Protein AF-A0A4U6C506-F1 (afdb_monomer_lite)

Secondary structure (DSSP, 8-state):
-EEEEEETTEEEEEEE-SSEEEEEEEESSS---EEEEEESHHHHHHHHHHHHHHHHH--

Radius of gyration: 12.78 Å; chains: 1; bounding box: 31×22×30 Å

pLDDT: mean 82.73, std 12.26, range [59.06, 95.5]

Structure (mmCIF, N/CA/C/O backbone):
data_AF-A0A4U6C506-F1
#
_entry.id   AF-A0A4U6C506-F1
#
loop_
_atom_site.group_PDB
_atom_site.id
_atom_site.type_symbol
_atom_site.label_atom_id
_atom_site.label_alt_id
_atom_site.label_comp_id
_atom_site.label_asym_id
_atom_site.label_entity_id
_atom_site.label_seq_id
_atom_site.pdbx_PDB_ins_code
_atom_site.Cartn_x
_atom_site.Cartn_y
_atom_site.Cartn_z
_atom_site.occupancy
_atom_site.B_iso_or_equiv
_atom_site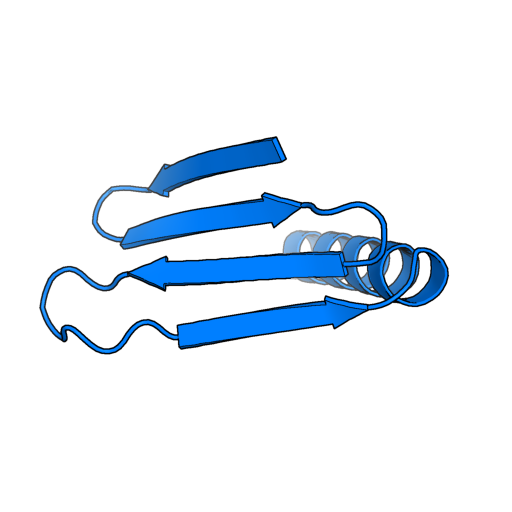.auth_seq_id
_atom_site.auth_comp_id
_atom_site.auth_asym_id
_atom_site.auth_atom_id
_atom_site.pdbx_PDB_model_num
ATOM 1 N N . MET A 1 1 ? -8.725 8.073 -7.312 1.00 83.12 1 MET A N 1
ATOM 2 C CA . MET A 1 1 ? -8.229 9.296 -6.631 1.00 83.12 1 MET A CA 1
ATOM 3 C C . MET A 1 1 ? -6.713 9.213 -6.499 1.00 83.12 1 MET A C 1
ATOM 5 O O . MET A 1 1 ? -6.230 8.162 -6.106 1.00 83.12 1 MET A O 1
ATOM 9 N N . LYS A 1 2 ? -5.964 10.279 -6.818 1.00 82.19 2 LYS A N 1
ATOM 10 C CA . LYS A 1 2 ? -4.492 10.311 -6.720 1.00 82.19 2 LYS A CA 1
ATOM 11 C C . LYS A 1 2 ? -4.052 11.281 -5.622 1.00 82.19 2 LYS A C 1
ATOM 13 O O . LYS A 1 2 ? -4.554 12.401 -5.576 1.00 82.19 2 LYS A O 1
ATOM 18 N N . ILE A 1 3 ? -3.140 10.849 -4.755 1.00 81.19 3 ILE A N 1
ATOM 19 C CA . ILE A 1 3 ? -2.488 11.663 -3.725 1.00 81.19 3 ILE A CA 1
ATOM 20 C C . ILE A 1 3 ? -0.979 11.575 -3.957 1.00 81.19 3 ILE A C 1
ATOM 22 O O . ILE A 1 3 ? -0.427 10.480 -4.009 1.00 81.19 3 ILE A O 1
ATOM 26 N N . GLU A 1 4 ? -0.303 12.713 -4.068 1.00 73.06 4 GLU A N 1
ATOM 27 C CA . GLU A 1 4 ? 1.154 12.775 -4.222 1.00 73.06 4 GLU A CA 1
ATOM 28 C C . GLU A 1 4 ? 1.785 13.392 -2.971 1.00 73.06 4 GLU A C 1
ATOM 30 O O . GLU A 1 4 ? 1.369 14.459 -2.514 1.00 73.06 4 GLU A O 1
ATOM 35 N N . ALA A 1 5 ? 2.792 12.718 -2.416 1.00 67.38 5 ALA A N 1
ATOM 36 C CA . ALA A 1 5 ? 3.608 13.207 -1.314 1.00 67.38 5 ALA A CA 1
ATOM 37 C C . ALA A 1 5 ? 5.064 13.327 -1.784 1.00 67.38 5 ALA A C 1
ATOM 39 O O . ALA A 1 5 ? 5.750 12.330 -2.014 1.00 67.38 5 ALA A O 1
ATOM 40 N N . VAL A 1 6 ? 5.537 14.565 -1.939 1.00 63.53 6 VAL A N 1
ATOM 41 C CA . VAL A 1 6 ? 6.908 14.861 -2.377 1.00 63.53 6 VAL A CA 1
ATOM 42 C C . VAL A 1 6 ? 7.795 15.045 -1.149 1.00 63.53 6 VAL A C 1
ATOM 44 O O . VAL A 1 6 ? 7.580 15.967 -0.361 1.00 63.53 6 VAL A O 1
ATOM 47 N N . LEU A 1 7 ? 8.803 14.187 -0.983 1.00 64.94 7 LEU A N 1
ATOM 48 C CA . LEU A 1 7 ? 9.749 14.237 0.130 1.00 64.94 7 LEU A CA 1
ATOM 49 C C . LEU A 1 7 ? 11.162 14.462 -0.404 1.00 64.94 7 LEU A C 1
ATOM 51 O O . LEU A 1 7 ? 11.797 13.513 -0.835 1.00 64.94 7 LEU A O 1
ATOM 55 N N . GLN A 1 8 ? 11.638 15.712 -0.338 1.00 61.03 8 GLN A N 1
ATOM 56 C CA . GLN A 1 8 ? 13.004 16.216 -0.600 1.00 61.03 8 GLN A CA 1
ATOM 57 C C . GLN A 1 8 ? 13.726 15.761 -1.897 1.00 61.03 8 GLN A C 1
ATOM 59 O O . GLN A 1 8 ? 14.240 16.632 -2.593 1.00 61.03 8 GLN A O 1
ATOM 64 N N . GLN A 1 9 ? 13.780 14.469 -2.243 1.00 59.06 9 GLN A N 1
ATOM 65 C CA . GLN A 1 9 ? 14.381 13.894 -3.459 1.00 59.06 9 GLN A CA 1
ATOM 66 C C . GLN A 1 9 ? 13.660 12.645 -4.016 1.00 59.06 9 GLN A C 1
ATOM 68 O O . GLN A 1 9 ? 13.940 12.263 -5.154 1.00 59.06 9 GLN A O 1
ATOM 73 N N . ASP A 1 10 ? 12.709 12.068 -3.270 1.00 65.75 10 ASP A N 1
ATOM 74 C CA . ASP A 1 10 ? 11.879 10.936 -3.690 1.00 65.75 10 ASP A CA 1
ATOM 75 C C . ASP A 1 10 ? 10.398 11.333 -3.625 1.00 65.75 10 ASP A C 1
ATOM 77 O O . ASP A 1 10 ? 9.928 11.928 -2.648 1.00 65.75 10 ASP A O 1
ATOM 81 N N . ALA A 1 11 ? 9.641 11.013 -4.672 1.00 72.31 11 ALA A N 1
ATOM 82 C CA . ALA A 1 11 ? 8.194 11.202 -4.668 1.00 72.31 11 ALA A CA 1
ATOM 83 C C . ALA A 1 11 ? 7.510 9.866 -4.383 1.00 72.31 11 ALA A C 1
ATOM 85 O O . ALA A 1 11 ? 7.782 8.871 -5.056 1.00 72.31 11 ALA A O 1
ATOM 86 N N . VAL A 1 12 ? 6.617 9.859 -3.391 1.00 81.31 12 VAL A N 1
ATOM 87 C CA . VAL A 1 12 ? 5.702 8.744 -3.141 1.00 81.31 12 VAL A CA 1
ATOM 88 C C . VAL A 1 12 ? 4.333 9.138 -3.674 1.00 81.31 12 VAL A C 1
ATOM 90 O O . VAL A 1 12 ? 3.731 10.120 -3.239 1.00 81.31 12 VAL A O 1
ATOM 93 N N . THR A 1 13 ? 3.835 8.359 -4.621 1.00 85.25 13 THR A N 1
ATOM 94 C CA . THR A 1 13 ? 2.501 8.512 -5.190 1.00 85.25 13 THR A CA 1
ATOM 95 C C . THR A 1 13 ? 1.592 7.427 -4.637 1.00 85.25 13 THR A C 1
ATOM 97 O O . THR A 1 13 ? 1.969 6.260 -4.594 1.00 85.25 13 THR A O 1
ATOM 100 N N . VAL A 1 14 ? 0.382 7.806 -4.233 1.00 88.06 14 VAL A N 1
ATOM 101 C CA . VAL A 1 14 ? -0.678 6.884 -3.828 1.00 88.06 14 VAL A CA 1
ATOM 102 C C . VAL A 1 14 ? -1.864 7.044 -4.772 1.00 88.06 14 VAL A C 1
ATOM 104 O O . VAL A 1 14 ? -2.470 8.112 -4.865 1.00 88.06 14 VAL A O 1
ATOM 107 N N . GLU A 1 15 ? -2.218 5.971 -5.465 1.00 90.44 15 GLU A N 1
ATOM 108 C CA . GLU A 1 15 ? -3.369 5.899 -6.364 1.00 90.44 15 GLU A CA 1
ATOM 109 C C . GLU A 1 15 ? -4.408 4.956 -5.767 1.00 90.44 15 GLU A C 1
ATOM 111 O O . GLU A 1 15 ? -4.136 3.779 -5.568 1.00 90.44 15 GLU A O 1
ATOM 116 N N . ALA A 1 16 ? -5.597 5.469 -5.471 1.00 89.50 16 ALA A N 1
ATOM 117 C CA . ALA A 1 16 ? -6.723 4.678 -4.993 1.00 89.50 16 ALA A CA 1
ATOM 118 C C . ALA A 1 16 ? -7.773 4.522 -6.097 1.00 89.50 16 ALA A C 1
ATOM 120 O O . ALA A 1 16 ? -8.178 5.521 -6.703 1.00 89.50 16 ALA A O 1
ATOM 121 N N . ASP A 1 17 ? -8.236 3.298 -6.310 1.00 89.88 17 ASP A N 1
ATOM 122 C CA . ASP A 1 17 ? -9.381 2.948 -7.151 1.00 89.88 17 ASP A CA 1
ATOM 123 C C . ASP A 1 17 ? -10.511 2.339 -6.290 1.00 89.88 17 ASP A C 1
ATOM 125 O O . ASP A 1 17 ? -10.416 2.334 -5.060 1.00 89.88 17 ASP A O 1
ATOM 129 N N . GLU A 1 18 ? -11.599 1.863 -6.900 1.00 86.94 18 GLU A N 1
ATOM 130 C CA . GLU A 1 18 ? -12.769 1.321 -6.186 1.00 86.94 18 GLU A CA 1
ATOM 131 C C . GLU A 1 18 ? -12.438 0.126 -5.272 1.00 86.94 18 GLU A C 1
ATOM 133 O O . GLU A 1 18 ? -13.054 -0.039 -4.215 1.00 86.94 18 GLU A O 1
ATOM 138 N N . ASP A 1 19 ? -11.456 -0.695 -5.646 1.00 89.81 19 ASP A N 1
ATOM 139 C CA . ASP A 1 19 ? -11.120 -1.954 -4.977 1.00 89.81 19 ASP A CA 1
ATOM 140 C C . ASP A 1 19 ? -9.649 -2.067 -4.543 1.00 89.81 19 ASP A C 1
ATOM 142 O O . ASP A 1 19 ? -9.263 -3.056 -3.906 1.00 89.81 19 ASP A O 1
ATOM 146 N N . SER A 1 20 ? -8.823 -1.071 -4.862 1.00 90.75 20 SER A N 1
ATOM 147 C CA . S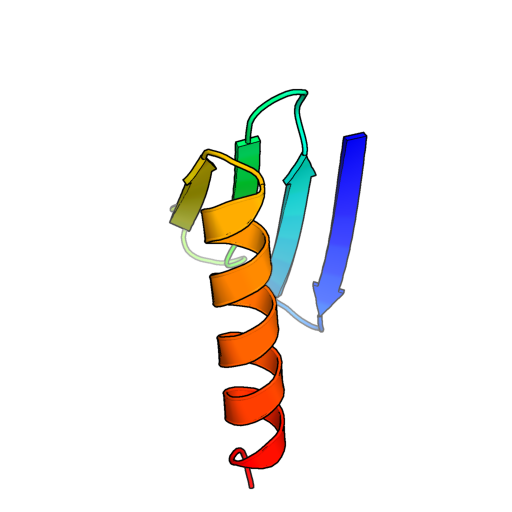ER A 1 20 ? -7.375 -1.165 -4.707 1.00 90.75 20 SER A CA 1
ATOM 148 C C . SER A 1 20 ? -6.702 0.162 -4.375 1.00 90.75 20 SER A C 1
ATOM 150 O O . SER A 1 20 ? -7.214 1.249 -4.638 1.00 90.75 20 SER A O 1
ATOM 152 N N . VAL A 1 21 ? -5.523 0.062 -3.765 1.00 91.25 21 VAL A N 1
ATOM 153 C CA . VAL A 1 21 ? -4.612 1.182 -3.525 1.00 91.25 21 VAL A CA 1
ATOM 154 C C . VAL A 1 21 ? -3.221 0.780 -3.987 1.00 91.25 21 VAL A C 1
ATOM 156 O O . VAL A 1 21 ? -2.687 -0.234 -3.541 1.00 91.25 21 VAL A O 1
ATOM 159 N N . ALA A 1 22 ? -2.624 1.574 -4.865 1.00 89.56 22 ALA A N 1
ATOM 160 C CA . ALA A 1 22 ? -1.253 1.418 -5.310 1.00 89.56 22 ALA A CA 1
ATOM 161 C C . ALA A 1 22 ? -0.366 2.513 -4.720 1.00 89.56 22 ALA A C 1
ATOM 163 O O . ALA A 1 22 ? -0.744 3.682 -4.699 1.00 89.56 22 ALA A O 1
ATOM 164 N N . LEU A 1 23 ? 0.822 2.127 -4.267 1.00 88.50 23 LEU A N 1
ATOM 165 C CA . LEU A 1 23 ? 1.895 3.033 -3.891 1.00 88.50 23 LEU A CA 1
ATOM 166 C C . LEU A 1 23 ? 3.010 2.897 -4.915 1.00 88.50 23 LEU A C 1
ATOM 168 O O . LEU A 1 23 ? 3.422 1.774 -5.216 1.00 88.50 23 LEU A O 1
ATOM 172 N N . SER A 1 24 ? 3.514 4.016 -5.415 1.00 86.69 24 SER A N 1
ATOM 173 C CA . SER A 1 24 ? 4.740 4.038 -6.195 1.00 86.69 24 SER A CA 1
ATOM 174 C C . SER A 1 24 ? 5.749 5.025 -5.641 1.00 86.69 24 SER A C 1
ATOM 176 O O . SER A 1 24 ? 5.387 6.091 -5.144 1.00 86.69 24 SER A O 1
ATOM 178 N N . GLN A 1 25 ? 7.023 4.646 -5.697 1.00 80.56 25 GLN A N 1
ATOM 179 C CA . GLN A 1 25 ? 8.135 5.526 -5.372 1.00 80.56 25 GLN A CA 1
ATOM 180 C C . GLN A 1 25 ? 8.971 5.731 -6.630 1.00 80.56 25 GLN A C 1
ATOM 182 O O . GLN A 1 25 ? 9.485 4.771 -7.204 1.00 80.56 25 GLN A O 1
ATOM 187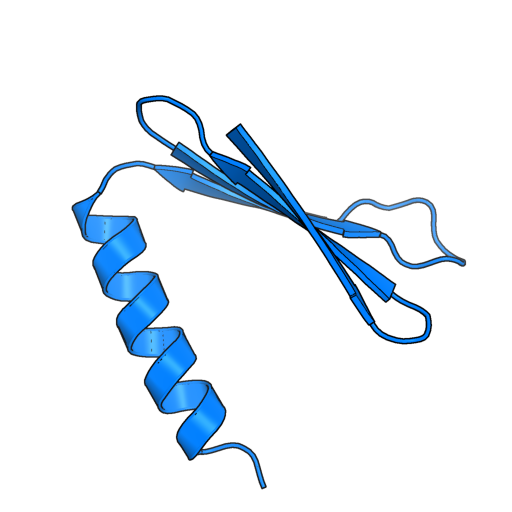 N N . SER A 1 26 ? 9.100 6.984 -7.059 1.00 71.31 26 SER A N 1
ATOM 188 C CA . SER A 1 26 ? 10.017 7.352 -8.133 1.00 71.31 26 SER A CA 1
ATOM 189 C C . SER A 1 26 ? 11.312 7.865 -7.516 1.00 71.31 26 SER A C 1
ATOM 191 O O . SER A 1 26 ? 11.306 8.921 -6.875 1.00 71.31 26 SER A O 1
ATOM 193 N N . GLN A 1 27 ? 12.405 7.135 -7.724 1.00 67.62 27 GLN A N 1
ATOM 194 C CA . GLN A 1 27 ? 13.743 7.631 -7.425 1.00 67.62 27 GLN A CA 1
ATOM 195 C C . GLN A 1 27 ? 14.234 8.459 -8.615 1.00 67.62 27 GLN A C 1
ATOM 197 O O . GLN A 1 27 ? 14.110 8.059 -9.769 1.00 67.62 27 GLN A O 1
ATOM 202 N N . SER A 1 28 ? 14.777 9.642 -8.346 1.00 59.62 28 SER A N 1
ATOM 203 C CA . SER A 1 28 ? 15.149 10.625 -9.378 1.00 59.62 28 SER A CA 1
ATOM 204 C C . SER A 1 28 ? 16.279 10.186 -10.330 1.00 59.62 28 SER A C 1
ATOM 206 O O . SER A 1 28 ? 16.517 10.855 -11.335 1.00 59.62 28 SER A O 1
ATOM 208 N N . TRP A 1 29 ? 16.969 9.078 -10.042 1.00 59.09 29 TRP A N 1
ATOM 209 C CA . TRP A 1 29 ? 18.188 8.640 -10.735 1.00 59.09 29 TRP A CA 1
ATOM 210 C C . TRP A 1 29 ? 18.062 7.290 -11.454 1.00 59.09 29 TRP A C 1
ATOM 212 O O . TRP A 1 29 ? 18.816 7.037 -12.392 1.00 59.09 29 TRP A O 1
ATOM 222 N N . ASP A 1 30 ? 17.106 6.452 -11.057 1.00 61.47 30 ASP A N 1
ATOM 223 C CA . ASP A 1 30 ? 16.827 5.164 -11.682 1.00 61.47 30 ASP A CA 1
ATOM 224 C C . ASP A 1 30 ? 15.351 5.162 -12.069 1.00 61.47 30 ASP A C 1
ATOM 226 O O . ASP A 1 30 ? 14.472 5.212 -11.213 1.00 61.47 30 ASP A O 1
ATOM 230 N N . C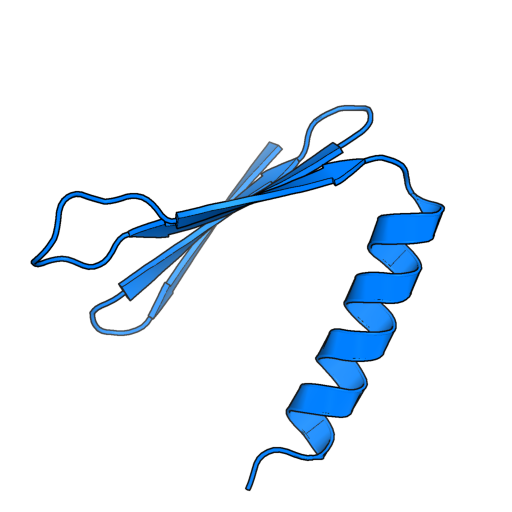YS A 1 31 ? 15.053 5.164 -13.368 1.00 59.72 31 CYS 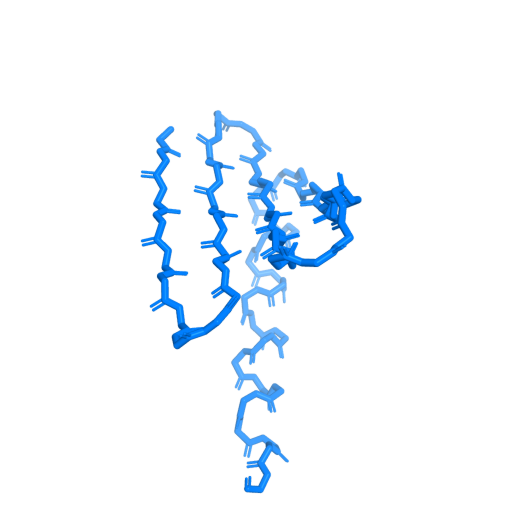A N 1
ATOM 231 C CA . CYS A 1 31 ? 13.686 5.227 -13.893 1.00 59.72 31 CYS A CA 1
ATOM 232 C C . CYS A 1 31 ? 12.839 3.977 -13.561 1.00 59.72 31 CYS A C 1
ATOM 234 O O . CYS A 1 31 ? 11.801 3.757 -14.186 1.00 59.72 31 CYS A O 1
ATOM 236 N N . GLN A 1 32 ? 13.276 3.135 -12.621 1.00 64.56 32 GLN A N 1
ATOM 237 C CA . GLN A 1 32 ? 12.520 2.007 -12.104 1.00 64.56 32 GLN A CA 1
ATOM 238 C C . GLN A 1 32 ? 11.519 2.471 -11.049 1.00 64.56 32 GLN A C 1
ATOM 240 O O . GLN A 1 32 ? 11.845 2.723 -9.892 1.00 64.56 32 GLN A O 1
ATOM 245 N N . GLU A 1 33 ? 10.261 2.549 -11.467 1.00 67.75 33 GLU A N 1
ATOM 246 C CA . GLU A 1 33 ? 9.142 2.768 -10.564 1.00 67.75 33 GLU A CA 1
ATOM 247 C C . GLU A 1 33 ? 8.867 1.483 -9.769 1.00 67.75 33 GLU A C 1
ATOM 249 O O . GLU A 1 33 ? 8.408 0.473 -10.310 1.00 67.75 33 GLU A O 1
ATOM 254 N N . GLN A 1 34 ? 9.144 1.508 -8.465 1.00 77.44 34 GLN A N 1
ATOM 255 C CA . GLN A 1 34 ? 8.717 0.436 -7.571 1.00 77.44 34 GLN A CA 1
ATOM 256 C C . GLN A 1 34 ? 7.250 0.657 -7.224 1.00 77.44 34 GLN A C 1
ATOM 258 O O . GLN A 1 34 ? 6.917 1.633 -6.553 1.00 77.44 34 GLN A O 1
ATOM 263 N N . ARG A 1 35 ? 6.376 -0.243 -7.688 1.00 84.50 35 ARG A N 1
ATOM 264 C CA . ARG A 1 35 ? 4.929 -0.181 -7.456 1.00 84.50 35 ARG A CA 1
ATOM 265 C C . ARG A 1 35 ? 4.459 -1.359 -6.610 1.00 84.50 35 ARG A C 1
ATOM 267 O O . ARG A 1 35 ? 4.710 -2.513 -6.950 1.00 84.50 35 ARG A O 1
ATOM 274 N N . ILE A 1 36 ? 3.720 -1.067 -5.545 1.00 87.75 36 ILE A N 1
ATOM 275 C CA . ILE A 1 36 ? 3.041 -2.057 -4.702 1.00 87.75 36 ILE A CA 1
ATOM 276 C C . ILE A 1 36 ? 1.544 -1.777 -4.769 1.00 87.75 36 ILE A C 1
ATOM 278 O O . ILE A 1 36 ? 1.125 -0.657 -4.497 1.00 87.75 36 ILE A O 1
ATOM 282 N N . ALA A 1 37 ? 0.737 -2.782 -5.110 1.00 90.94 37 ALA A N 1
ATOM 283 C CA . ALA A 1 37 ? -0.721 -2.684 -5.115 1.00 90.94 37 ALA A CA 1
ATOM 284 C C . ALA A 1 37 ? -1.328 -3.548 -4.004 1.00 90.94 37 ALA A C 1
ATOM 286 O O . ALA A 1 37 ? -0.951 -4.707 -3.828 1.00 90.94 37 ALA A O 1
ATOM 287 N N . ILE A 1 38 ? -2.281 -2.981 -3.269 1.00 92.94 38 ILE A N 1
ATOM 288 C CA . ILE A 1 38 ? -3.051 -3.644 -2.219 1.00 92.94 38 ILE A CA 1
ATOM 289 C C . ILE A 1 38 ? -4.509 -3.680 -2.649 1.00 92.94 38 ILE A C 1
ATOM 291 O O . ILE A 1 38 ? -5.099 -2.643 -2.938 1.00 92.94 38 ILE A O 1
ATOM 295 N N . PHE A 1 39 ? -5.090 -4.875 -2.657 1.00 92.69 39 PHE A N 1
ATOM 296 C CA . PHE A 1 39 ? -6.480 -5.096 -3.040 1.00 92.69 39 PHE A CA 1
ATOM 297 C C . PHE A 1 39 ? -7.338 -5.379 -1.812 1.00 92.69 39 PHE A C 1
ATOM 299 O O . PHE A 1 39 ? -6.951 -6.165 -0.943 1.00 92.69 39 PHE A O 1
ATOM 306 N N . GLY A 1 40 ? -8.528 -4.788 -1.778 1.00 93.50 40 GLY A N 1
ATOM 307 C CA . GLY A 1 40 ? -9.526 -5.001 -0.742 1.00 93.50 40 GLY A CA 1
ATOM 308 C C . GLY A 1 40 ? -9.296 -4.174 0.524 1.00 93.50 40 GLY A C 1
ATOM 309 O O . GLY A 1 40 ? -8.189 -4.056 1.054 1.00 93.50 40 GLY A O 1
ATOM 310 N N . LYS A 1 41 ? -10.400 -3.649 1.064 1.00 92.06 41 LYS A N 1
ATOM 311 C CA . LYS A 1 41 ? -10.403 -2.755 2.229 1.00 92.06 41 LYS A CA 1
ATOM 312 C C . LYS A 1 41 ? -9.740 -3.365 3.470 1.00 92.06 41 LYS A C 1
ATOM 314 O O . LYS A 1 41 ? -8.937 -2.705 4.111 1.00 92.06 41 LYS A O 1
ATOM 319 N N . ALA A 1 42 ? -10.012 -4.638 3.769 1.00 93.62 42 ALA A N 1
ATOM 320 C CA . ALA A 1 42 ? -9.449 -5.308 4.945 1.00 93.62 42 ALA A CA 1
ATOM 321 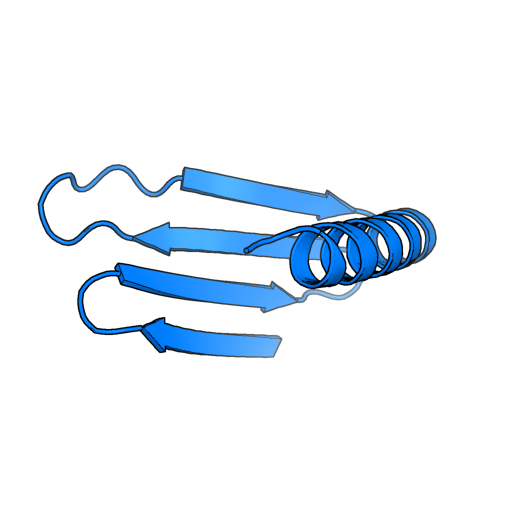C C . ALA A 1 42 ? -7.912 -5.418 4.901 1.00 93.62 42 ALA A C 1
ATOM 323 O O . ALA A 1 42 ? -7.251 -5.263 5.926 1.00 93.62 42 ALA A O 1
ATOM 324 N N . ASN A 1 43 ? -7.336 -5.646 3.715 1.00 93.00 43 ASN A N 1
ATOM 325 C CA . ASN A 1 43 ? -5.884 -5.708 3.545 1.00 93.00 43 ASN A CA 1
ATOM 326 C C . ASN A 1 43 ? -5.251 -4.319 3.681 1.00 93.00 43 ASN A C 1
ATOM 328 O O . ASN A 1 43 ? -4.194 -4.183 4.296 1.00 93.00 43 ASN A O 1
ATOM 332 N N . LEU A 1 44 ? -5.916 -3.286 3.152 1.00 92.44 44 LEU A N 1
ATOM 333 C CA . LEU A 1 44 ? -5.495 -1.898 3.325 1.00 92.44 44 LEU A CA 1
ATOM 334 C C . LEU A 1 44 ? -5.517 -1.484 4.803 1.00 92.44 44 LEU A C 1
ATOM 336 O O . LEU A 1 44 ? -4.538 -0.923 5.290 1.00 92.44 44 LEU A O 1
ATOM 340 N N . ASP A 1 45 ? -6.586 -1.811 5.531 1.00 94.25 45 ASP A N 1
ATOM 341 C CA . ASP A 1 45 ? -6.711 -1.510 6.961 1.00 94.25 45 ASP A CA 1
ATOM 342 C C . ASP A 1 45 ? -5.590 -2.187 7.774 1.00 94.25 45 ASP A C 1
ATOM 344 O O . ASP A 1 45 ? -4.961 -1.562 8.636 1.00 94.25 45 ASP A O 1
ATOM 348 N N . ALA A 1 46 ? -5.279 -3.451 7.460 1.00 94.50 46 ALA A N 1
ATOM 349 C CA . ALA A 1 46 ? -4.173 -4.177 8.080 1.00 94.50 46 ALA A CA 1
ATOM 350 C C . ALA A 1 46 ? -2.811 -3.522 7.790 1.00 94.50 46 ALA A C 1
ATOM 352 O O . ALA A 1 46 ? -1.993 -3.368 8.703 1.00 94.50 46 ALA A O 1
ATOM 353 N N . LEU A 1 47 ? -2.577 -3.089 6.546 1.00 92.81 47 LEU A N 1
ATOM 354 C CA . LEU A 1 47 ? -1.350 -2.392 6.163 1.00 92.81 47 LEU A CA 1
ATOM 355 C C . LEU A 1 47 ? -1.201 -1.056 6.900 1.00 92.81 47 LEU A C 1
ATOM 357 O O . LEU A 1 47 ? -0.127 -0.773 7.426 1.00 92.81 47 LEU A O 1
ATOM 361 N N . ILE A 1 48 ? -2.265 -0.253 6.982 1.00 93.31 48 ILE A N 1
ATOM 362 C CA . ILE A 1 48 ? -2.253 1.030 7.700 1.00 93.31 48 ILE A CA 1
ATOM 363 C C . ILE A 1 48 ? -1.859 0.813 9.165 1.00 93.31 48 ILE A C 1
ATOM 365 O O . ILE A 1 48 ? -0.984 1.516 9.676 1.00 93.31 48 ILE A O 1
ATOM 369 N N . SER A 1 49 ? -2.444 -0.191 9.826 1.00 95.50 49 SER A N 1
ATOM 370 C CA . SER A 1 49 ? -2.100 -0.522 11.214 1.00 95.50 49 SER A CA 1
ATOM 371 C C . SER A 1 49 ? -0.629 -0.929 11.367 1.00 95.50 49 SER A C 1
ATOM 373 O O . SER A 1 49 ? 0.040 -0.502 12.311 1.00 95.50 49 SER A O 1
ATOM 375 N N . ALA A 1 50 ? -0.096 -1.720 10.431 1.00 94.56 50 ALA A N 1
ATOM 376 C CA . ALA A 1 50 ? 1.309 -2.119 10.442 1.00 94.56 50 ALA A CA 1
ATOM 377 C C . ALA A 1 50 ? 2.256 -0.921 10.242 1.00 94.56 50 ALA A C 1
ATOM 379 O O . ALA A 1 50 ? 3.236 -0.790 10.976 1.00 94.56 50 ALA A O 1
ATOM 380 N N . LEU A 1 51 ? 1.945 -0.018 9.306 1.00 92.75 51 LEU A N 1
ATOM 381 C CA . LEU A 1 51 ? 2.742 1.185 9.035 1.00 92.75 51 LEU A CA 1
ATOM 382 C C . LEU A 1 51 ? 2.757 2.153 10.223 1.00 92.75 51 LEU A C 1
ATOM 384 O O . LEU A 1 51 ? 3.801 2.723 10.538 1.00 92.75 51 LEU A O 1
ATOM 388 N N . GLN A 1 52 ? 1.628 2.316 10.917 1.00 94.62 52 GLN A N 1
ATOM 389 C CA . GLN A 1 52 ? 1.559 3.131 12.134 1.00 94.62 52 GLN A CA 1
ATOM 390 C C . GLN A 1 52 ? 2.508 2.605 13.217 1.00 94.62 52 GLN A C 1
ATOM 392 O O . GLN A 1 52 ? 3.296 3.379 13.758 1.00 94.62 52 GLN A O 1
ATOM 397 N N . LYS A 1 53 ? 2.497 1.289 13.465 1.00 95.25 53 LYS A N 1
ATOM 398 C CA . LYS A 1 53 ? 3.416 0.644 14.417 1.00 95.25 53 LYS A CA 1
ATOM 399 C C . LYS A 1 53 ? 4.875 0.767 13.988 1.00 95.25 53 LYS A C 1
ATOM 401 O O . LYS A 1 53 ? 5.737 1.013 14.822 1.00 95.25 53 LYS A O 1
ATOM 406 N N . ALA A 1 54 ? 5.156 0.610 12.694 1.00 94.19 54 ALA A N 1
ATOM 407 C CA . ALA A 1 54 ? 6.507 0.765 12.166 1.00 94.19 54 ALA A CA 1
ATOM 408 C C . ALA A 1 54 ? 7.040 2.186 12.401 1.00 94.19 54 ALA A C 1
ATOM 410 O O . ALA A 1 54 ? 8.161 2.338 12.870 1.00 94.19 54 ALA A O 1
ATOM 411 N N . ARG A 1 55 ? 6.219 3.215 12.156 1.00 93.94 55 ARG A N 1
ATOM 412 C CA . ARG A 1 55 ? 6.574 4.617 12.419 1.00 93.94 55 ARG A CA 1
ATOM 413 C C . ARG A 1 55 ? 6.881 4.870 13.895 1.00 93.94 55 ARG A C 1
ATOM 415 O O . ARG A 1 55 ? 7.817 5.594 14.193 1.00 93.94 55 ARG A O 1
ATOM 422 N N . GLU A 1 56 ? 6.100 4.299 14.808 1.00 94.69 56 GLU A N 1
ATOM 423 C CA . GLU A 1 56 ? 6.342 4.422 16.256 1.00 94.69 56 GLU A CA 1
ATOM 424 C C . GLU A 1 56 ? 7.643 3.741 16.704 1.00 94.69 56 GLU A C 1
ATOM 426 O O . GLU A 1 56 ? 8.233 4.147 17.701 1.00 94.69 56 GLU A O 1
ATOM 431 N N . ALA A 1 57 ? 8.090 2.715 15.976 1.00 94.19 57 ALA A N 1
ATOM 432 C CA . ALA A 1 57 ? 9.324 1.988 16.255 1.00 94.19 57 ALA A CA 1
ATOM 433 C C . ALA A 1 57 ? 10.569 2.587 15.572 1.00 94.19 57 ALA A C 1
ATOM 435 O O . ALA A 1 57 ? 11.681 2.130 15.843 1.00 94.19 57 ALA A O 1
ATOM 436 N N . MET A 1 58 ? 10.403 3.561 14.670 1.00 88.31 58 MET A N 1
ATOM 437 C CA . MET A 1 58 ? 11.521 4.235 14.008 1.00 88.31 58 MET A CA 1
ATOM 438 C C . MET A 1 58 ? 12.172 5.251 14.970 1.00 88.31 58 MET A C 1
ATOM 440 O O . MET A 1 58 ? 11.442 6.032 15.582 1.00 88.31 58 MET A O 1
ATOM 444 N N . PRO A 1 59 ? 13.511 5.225 15.134 1.00 64.38 59 PRO A N 1
ATOM 445 C CA . PRO A 1 59 ? 14.246 6.139 16.010 1.00 64.38 59 PRO A CA 1
ATOM 446 C C . PRO A 1 59 ? 14.362 7.564 15.454 1.00 64.38 59 PRO A C 1
ATOM 448 O O . PRO A 1 59 ? 14.325 7.733 14.213 1.00 64.38 59 PRO A O 1
#

Foldseek 3Di:
DKDWDDDPQKIWIWDDDPFKIKIWIQGPPDRDIDIDMDGHPVRVVVVVVVVVVVVVVDD

Sequence (59 aa):
MKIEAVLQQDAVTVEADEDSVALSQSQSWDCQEQRIAIFGKANLDALISALQKAREAMP